Protein AF-A0A6B3CXC9-F1 (afdb_monomer_lite)

Sequence (46 aa):
AVEDGPALLRFEEKVSWLRHEHNLAYGHAKAIVHEYDLRRAARRLL

Radius of gyration: 10.5 Å; chains: 1; bounding box: 23×19×27 Å

Foldseek 3Di:
DLVVDDPDPDLVVSLVVVCVVVVDDSVVSSVVSVVVVVVVVVVVVD

Secondary structure (DSSP, 8-state):
-GGGS----SHHHHHHHHHHHTT--HHHHHHHHHHHHHHHHHHH--

pLDDT: mean 90.07, std 8.62, range [67.56, 97.94]

Structure (mmCIF, N/CA/C/O backbone):
data_AF-A0A6B3CXC9-F1
#
_entry.id   AF-A0A6B3CXC9-F1
#
loop_
_atom_site.group_PDB
_atom_site.id
_atom_site.type_symbol
_atom_site.label_atom_id
_atom_site.label_alt_id
_atom_site.label_comp_id
_atom_site.label_asym_id
_atom_site.label_entity_id
_atom_site.label_seq_id
_atom_site.pdbx_PDB_ins_code
_atom_site.Cartn_x
_atom_site.Cartn_y
_atom_site.Cartn_z
_atom_site.occupancy
_atom_site.B_iso_or_equiv
_atom_site.auth_seq_id
_atom_site.auth_comp_id
_atom_site.auth_asym_id
_atom_site.auth_atom_id
_atom_site.pdbx_PDB_model_num
ATOM 1 N N . ALA A 1 1 ? -7.126 -0.426 -6.388 1.00 68.38 1 ALA A N 1
ATOM 2 C CA . ALA A 1 1 ? -5.752 -0.957 -6.484 1.00 68.38 1 ALA A CA 1
ATOM 3 C C . ALA A 1 1 ? -5.348 -1.674 -5.196 1.00 68.38 1 ALA A C 1
ATOM 5 O O . ALA A 1 1 ? -5.462 -2.882 -5.165 1.00 68.38 1 ALA A O 1
ATOM 6 N N . VAL A 1 2 ? -4.946 -0.995 -4.106 1.00 78.44 2 VAL A N 1
ATOM 7 C CA . VAL A 1 2 ? -4.496 -1.702 -2.876 1.00 78.44 2 VAL A CA 1
ATOM 8 C C . VAL A 1 2 ? -5.628 -2.445 -2.139 1.00 78.44 2 VAL A C 1
ATOM 10 O O . VAL A 1 2 ? -5.366 -3.469 -1.521 1.00 78.44 2 VAL A O 1
ATOM 13 N N . GLU A 1 3 ? -6.881 -1.979 -2.221 1.00 78.75 3 GLU A N 1
ATOM 14 C CA . GLU A 1 3 ? -8.039 -2.669 -1.603 1.00 78.75 3 GLU A CA 1
ATOM 15 C C . GLU A 1 3 ? -8.512 -3.901 -2.384 1.00 78.75 3 GLU A C 1
ATOM 17 O O . GLU A 1 3 ? -9.198 -4.741 -1.814 1.00 78.75 3 GLU A O 1
ATOM 22 N N . ASP A 1 4 ? -8.118 -4.021 -3.654 1.00 78.31 4 ASP A N 1
ATOM 23 C CA . ASP A 1 4 ? -8.480 -5.153 -4.518 1.00 78.31 4 ASP A CA 1
ATOM 24 C C . ASP A 1 4 ? -7.511 -6.336 -4.344 1.00 78.31 4 ASP A C 1
ATOM 26 O O . ASP A 1 4 ? -7.693 -7.395 -4.941 1.00 78.31 4 ASP A O 1
ATOM 30 N N . GLY A 1 5 ? -6.458 -6.149 -3.543 1.00 74.06 5 GLY A N 1
ATOM 31 C CA . GLY A 1 5 ? -5.473 -7.175 -3.240 1.00 74.06 5 GLY A CA 1
ATOM 32 C C . GLY A 1 5 ? -5.910 -8.131 -2.130 1.00 74.06 5 GLY A C 1
ATOM 33 O O . GLY A 1 5 ? -6.901 -7.893 -1.434 1.00 74.06 5 GLY A O 1
ATOM 34 N N . PRO A 1 6 ? -5.146 -9.219 -1.913 1.00 75.00 6 PRO A N 1
ATOM 35 C CA . PRO A 1 6 ? -5.371 -10.106 -0.780 1.00 75.00 6 PRO A CA 1
ATOM 36 C C . PRO A 1 6 ? -5.347 -9.308 0.530 1.00 75.00 6 PRO A C 1
ATOM 38 O O . PRO A 1 6 ? -4.728 -8.245 0.605 1.00 75.00 6 PRO A O 1
ATOM 41 N N . ALA A 1 7 ? -6.004 -9.821 1.576 1.00 75.81 7 ALA A N 1
ATOM 42 C CA . ALA A 1 7 ? -6.058 -9.203 2.906 1.00 75.81 7 ALA A CA 1
ATOM 43 C C . ALA A 1 7 ? -4.691 -9.259 3.628 1.00 75.81 7 ALA A C 1
ATOM 45 O O . ALA A 1 7 ? -4.546 -9.829 4.707 1.00 75.81 7 ALA A O 1
ATOM 46 N N . LEU A 1 8 ? -3.670 -8.679 3.003 1.00 76.75 8 LEU A N 1
ATOM 47 C CA . LEU A 1 8 ? -2.295 -8.625 3.456 1.00 76.75 8 LEU A CA 1
ATOM 48 C C . LEU A 1 8 ? -2.213 -7.660 4.634 1.00 76.75 8 LEU A C 1
ATOM 50 O O . LEU A 1 8 ? -2.572 -6.481 4.540 1.00 76.75 8 LEU A O 1
ATOM 54 N N . LEU A 1 9 ? -1.754 -8.180 5.768 1.00 77.88 9 LEU A N 1
ATOM 55 C CA . LEU A 1 9 ? -1.681 -7.423 7.013 1.00 77.88 9 LEU A CA 1
ATOM 56 C C . LEU A 1 9 ? -0.384 -6.618 7.101 1.00 77.88 9 LEU A C 1
ATOM 58 O O . LEU A 1 9 ? -0.379 -5.537 7.690 1.00 77.88 9 LEU A O 1
ATOM 62 N N . ARG A 1 10 ? 0.709 -7.115 6.509 1.00 89.81 10 ARG A N 1
ATOM 63 C CA . ARG A 1 10 ? 2.027 -6.484 6.611 1.00 89.81 10 ARG A CA 1
ATOM 64 C C . ARG A 1 10 ? 2.287 -5.547 5.439 1.00 89.81 10 ARG A C 1
ATOM 66 O O . ARG A 1 10 ? 1.922 -5.821 4.299 1.00 89.81 10 ARG A O 1
ATOM 73 N N . PHE A 1 11 ? 2.975 -4.449 5.732 1.00 92.75 11 PHE A N 1
ATOM 74 C CA . PHE A 1 11 ? 3.332 -3.426 4.752 1.00 92.75 11 PHE A CA 1
ATOM 75 C C . PHE A 1 11 ? 4.123 -3.998 3.563 1.00 92.75 11 PHE A C 1
ATOM 77 O O . PHE A 1 11 ? 3.712 -3.837 2.417 1.00 92.75 11 PHE A O 1
ATOM 84 N N . GLU A 1 12 ? 5.212 -4.727 3.826 1.00 94.50 12 GLU A N 1
ATOM 85 C CA . GLU A 1 12 ? 6.074 -5.278 2.767 1.00 94.50 12 GLU A CA 1
ATOM 86 C C . GLU A 1 12 ? 5.353 -6.303 1.880 1.00 94.50 12 GLU A C 1
ATOM 88 O O . GLU A 1 12 ? 5.619 -6.380 0.682 1.00 94.50 12 GLU A O 1
ATOM 93 N N . GLU A 1 13 ? 4.395 -7.053 2.431 1.00 94.00 13 GLU A N 1
ATOM 94 C CA . GLU A 1 13 ? 3.589 -7.991 1.646 1.00 94.00 13 GLU A CA 1
ATOM 95 C C . GLU A 1 13 ? 2.725 -7.238 0.630 1.00 94.00 13 GLU A C 1
ATOM 97 O O . GLU A 1 13 ? 2.714 -7.600 -0.547 1.00 94.00 13 GLU A O 1
ATOM 102 N N . LYS A 1 14 ? 2.061 -6.149 1.049 1.00 94.50 14 LYS A N 1
ATOM 103 C CA . LYS A 1 14 ? 1.279 -5.288 0.144 1.00 94.50 14 LYS A CA 1
ATOM 104 C C . LYS A 1 14 ? 2.154 -4.689 -0.955 1.00 94.50 14 LYS A C 1
ATOM 106 O O . LYS A 1 14 ? 1.729 -4.639 -2.106 1.00 94.50 14 LYS A O 1
ATOM 111 N N . VAL A 1 15 ? 3.368 -4.244 -0.614 1.00 96.25 15 VAL A N 1
ATOM 112 C CA . VAL A 1 15 ? 4.321 -3.680 -1.585 1.00 96.25 15 VAL A CA 1
ATOM 113 C C . VAL A 1 15 ? 4.744 -4.736 -2.599 1.00 96.25 15 VAL A C 1
ATOM 115 O O . VAL A 1 15 ? 4.710 -4.466 -3.798 1.00 96.25 15 VAL A O 1
ATOM 118 N N . SER A 1 16 ? 5.104 -5.936 -2.134 1.00 95.25 16 SER A N 1
ATOM 119 C CA . SER A 1 16 ? 5.475 -7.053 -3.004 1.00 95.25 16 SER A CA 1
ATOM 120 C C . SER A 1 16 ? 4.329 -7.417 -3.951 1.00 95.25 16 SER A C 1
ATOM 122 O O . SER A 1 16 ? 4.523 -7.430 -5.166 1.00 95.25 16 SER A O 1
ATOM 124 N N . TRP A 1 17 ? 3.116 -7.606 -3.422 1.00 95.06 17 TRP A N 1
ATOM 125 C CA . TRP A 1 17 ? 1.937 -7.923 -4.229 1.00 95.06 17 TRP A CA 1
ATOM 126 C C . TRP A 1 17 ? 1.658 -6.852 -5.287 1.00 95.06 17 TRP A C 1
ATOM 128 O O . TRP A 1 17 ? 1.624 -7.168 -6.472 1.00 95.06 17 TRP A O 1
ATOM 138 N N . LEU A 1 18 ? 1.550 -5.580 -4.889 1.00 95.44 18 LEU A N 1
ATOM 139 C CA . LEU A 1 18 ? 1.225 -4.483 -5.805 1.00 95.44 18 LEU A CA 1
ATOM 140 C C . LEU A 1 18 ? 2.281 -4.337 -6.910 1.00 95.44 18 LEU A C 1
ATOM 142 O O . LEU A 1 18 ? 1.966 -4.036 -8.061 1.00 95.44 18 LEU A O 1
ATOM 146 N N . ARG A 1 19 ? 3.550 -4.563 -6.553 1.00 96.00 19 ARG A N 1
ATOM 147 C CA . ARG A 1 19 ? 4.665 -4.555 -7.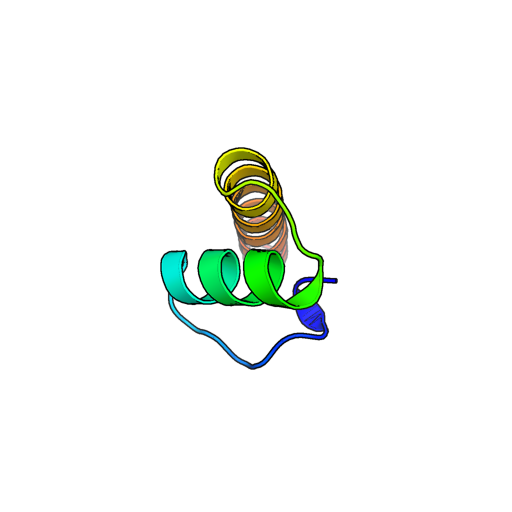493 1.00 96.00 19 ARG A CA 1
ATOM 148 C C . ARG A 1 19 ? 4.532 -5.663 -8.531 1.00 96.00 19 ARG A C 1
ATOM 150 O O . ARG A 1 19 ? 4.748 -5.394 -9.707 1.00 96.00 19 ARG A O 1
ATOM 157 N N . HIS A 1 20 ? 4.222 -6.881 -8.101 1.00 95.06 20 HIS A N 1
ATOM 158 C CA . HIS A 1 20 ? 4.083 -8.028 -8.993 1.00 95.06 20 HIS A CA 1
ATOM 159 C C . HIS A 1 20 ? 2.832 -7.925 -9.870 1.00 95.06 20 HIS A C 1
ATOM 161 O O . HIS A 1 20 ? 2.933 -8.144 -11.073 1.00 95.06 20 HIS A O 1
ATOM 167 N N . GLU A 1 21 ? 1.704 -7.509 -9.296 1.00 95.50 21 GLU A N 1
ATOM 168 C CA . GLU A 1 21 ? 0.421 -7.364 -9.994 1.00 95.50 21 GLU A CA 1
ATOM 169 C C . GLU A 1 21 ? 0.484 -6.316 -11.114 1.00 95.50 21 GLU A C 1
ATOM 171 O O . GLU A 1 21 ? -0.007 -6.529 -12.218 1.00 95.50 21 GLU A O 1
ATOM 176 N N . HIS A 1 22 ? 1.129 -5.177 -10.847 1.00 94.44 22 HIS A N 1
ATOM 177 C CA . HIS A 1 22 ? 1.167 -4.043 -11.777 1.00 94.44 22 HIS A CA 1
ATOM 178 C C . HIS A 1 22 ? 2.543 -3.804 -12.408 1.00 94.44 22 HIS A C 1
ATOM 180 O O . HIS A 1 22 ? 2.767 -2.754 -13.010 1.00 94.44 22 HIS A O 1
ATOM 186 N N . ASN A 1 23 ? 3.474 -4.751 -12.257 1.00 96.12 23 ASN A N 1
ATOM 187 C CA . ASN A 1 23 ? 4.854 -4.665 -12.745 1.00 96.12 23 ASN A CA 1
ATOM 188 C C . ASN A 1 23 ? 5.548 -3.325 -12.401 1.00 96.12 23 ASN A C 1
ATOM 190 O O . ASN A 1 23 ? 6.195 -2.694 -13.239 1.00 96.12 23 ASN A O 1
ATOM 194 N N . LEU A 1 24 ? 5.380 -2.858 -11.161 1.00 96.31 24 LEU A N 1
ATOM 195 C CA . LEU A 1 24 ? 5.912 -1.569 -10.713 1.00 96.31 24 LEU A CA 1
ATOM 196 C C . LEU A 1 24 ? 7.376 -1.676 -10.264 1.00 96.31 24 LEU A C 1
ATOM 198 O O . LEU A 1 24 ? 7.886 -2.733 -9.889 1.00 96.31 24 LEU A O 1
ATOM 202 N N . ALA A 1 25 ? 8.061 -0.535 -10.212 1.00 97.81 25 ALA A N 1
ATOM 203 C CA . ALA A 1 25 ? 9.289 -0.421 -9.433 1.00 97.81 25 ALA A CA 1
ATOM 204 C C . ALA A 1 25 ? 8.969 -0.457 -7.926 1.00 97.81 25 ALA A C 1
ATOM 206 O O . ALA A 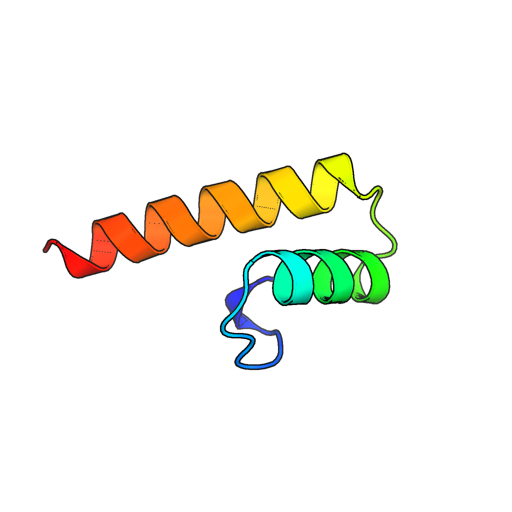1 25 ? 7.955 0.093 -7.489 1.00 97.81 25 ALA A O 1
ATOM 207 N N . TYR A 1 26 ? 9.864 -1.032 -7.112 1.00 97.19 26 TYR A N 1
ATOM 208 C CA . TYR A 1 26 ? 9.670 -1.145 -5.656 1.00 97.19 26 TYR A CA 1
ATOM 209 C C . TYR A 1 26 ? 9.370 0.209 -4.994 1.00 97.19 26 TYR A C 1
ATOM 211 O O . TYR A 1 26 ? 8.427 0.316 -4.219 1.00 97.19 26 TYR A O 1
ATOM 219 N N . GLY A 1 27 ? 10.112 1.266 -5.350 1.00 97.81 27 GLY A N 1
ATOM 220 C CA . GLY A 1 27 ? 9.899 2.603 -4.785 1.00 97.81 27 GLY A CA 1
ATOM 221 C C . GLY A 1 27 ? 8.511 3.182 -5.080 1.00 97.81 27 GLY A C 1
ATOM 222 O O . GLY A 1 27 ? 7.917 3.815 -4.211 1.00 97.81 27 GLY A O 1
ATOM 223 N N . HIS A 1 28 ? 7.961 2.907 -6.267 1.00 97.94 28 HIS A N 1
ATOM 224 C CA . HIS A 1 28 ? 6.615 3.354 -6.633 1.00 97.94 28 HIS A CA 1
ATOM 225 C C . HIS A 1 28 ? 5.552 2.575 -5.856 1.00 97.94 28 HIS A C 1
ATOM 227 O O . HIS A 1 28 ? 4.670 3.178 -5.247 1.00 97.94 28 HIS A O 1
ATOM 233 N N . ALA A 1 29 ? 5.673 1.245 -5.807 1.00 97.38 29 ALA A N 1
ATOM 234 C CA . ALA A 1 29 ? 4.762 0.406 -5.032 1.00 97.38 29 ALA A CA 1
ATOM 235 C C . ALA A 1 29 ? 4.776 0.784 -3.538 1.00 97.38 29 ALA A C 1
ATOM 237 O O . ALA A 1 29 ? 3.720 0.927 -2.922 1.00 97.38 29 ALA A O 1
ATOM 238 N N . LYS A 1 30 ? 5.962 1.040 -2.973 1.00 97.44 30 LYS A N 1
ATOM 239 C CA . LYS A 1 30 ? 6.141 1.483 -1.585 1.00 97.44 30 LYS A CA 1
ATOM 240 C C . LYS A 1 30 ? 5.419 2.798 -1.290 1.00 97.44 30 LYS A C 1
ATOM 242 O O . LYS A 1 30 ? 4.724 2.885 -0.280 1.00 97.44 30 LYS A O 1
ATOM 247 N N . ALA A 1 31 ? 5.556 3.802 -2.159 1.00 97.81 31 ALA A N 1
ATOM 248 C CA . ALA A 1 31 ? 4.895 5.095 -1.985 1.00 97.81 31 ALA A CA 1
ATOM 249 C C . ALA A 1 31 ? 3.362 4.961 -1.996 1.00 97.81 31 ALA A C 1
ATOM 251 O O . ALA A 1 31 ? 2.686 5.529 -1.139 1.00 97.81 31 ALA A O 1
ATOM 252 N N . ILE A 1 32 ? 2.821 4.150 -2.912 1.00 96.00 32 ILE A N 1
ATOM 253 C CA . ILE A 1 32 ? 1.375 3.912 -3.025 1.00 96.00 32 ILE A CA 1
ATOM 254 C C . ILE A 1 32 ? 0.824 3.225 -1.768 1.00 96.00 32 ILE A C 1
ATOM 256 O O . ILE A 1 32 ? -0.183 3.671 -1.219 1.00 96.00 32 ILE A O 1
ATOM 260 N N . VAL A 1 33 ? 1.476 2.157 -1.294 1.00 95.50 33 VAL A N 1
ATOM 261 C CA . VAL A 1 33 ? 1.034 1.429 -0.091 1.00 95.50 33 VAL A CA 1
ATOM 262 C C . VAL A 1 33 ? 1.132 2.310 1.157 1.00 95.50 33 VAL A C 1
ATOM 264 O O . VAL A 1 33 ? 0.232 2.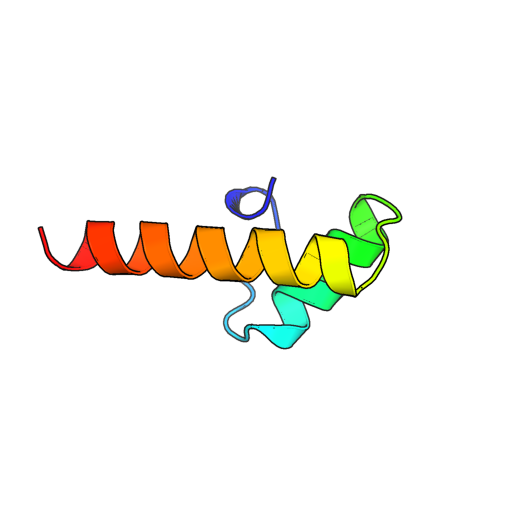277 1.992 1.00 95.50 33 VAL A O 1
ATOM 267 N N . HIS A 1 34 ? 2.183 3.125 1.277 1.00 95.81 34 HIS A N 1
ATOM 268 C CA . HIS A 1 34 ? 2.354 4.032 2.414 1.00 95.81 34 HIS A CA 1
ATOM 269 C C . HIS A 1 34 ? 1.224 5.059 2.499 1.00 95.81 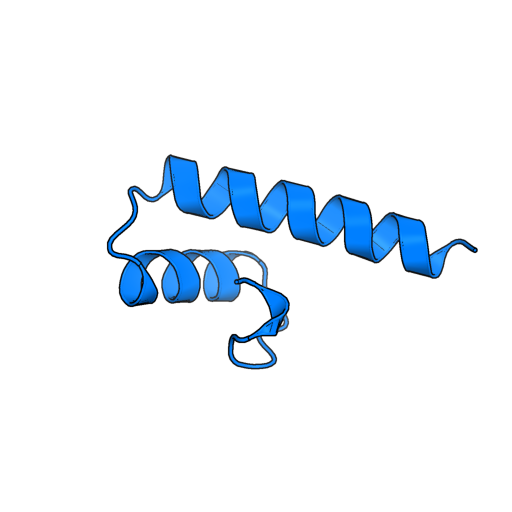34 HIS A C 1
ATOM 271 O O . HIS A 1 34 ? 0.571 5.180 3.533 1.00 95.81 34 HIS A O 1
ATOM 277 N N . GLU A 1 35 ? 0.938 5.733 1.388 1.00 96.19 35 GLU A N 1
ATOM 278 C CA . GLU A 1 35 ? -0.160 6.692 1.300 1.00 96.19 35 GLU A CA 1
ATOM 279 C C . GLU A 1 35 ? -1.523 6.024 1.569 1.00 96.19 35 GLU A C 1
ATOM 281 O O . GLU A 1 35 ? -2.386 6.585 2.249 1.00 96.19 35 GLU A O 1
ATOM 286 N N . TYR A 1 36 ? -1.725 4.800 1.072 1.00 93.00 36 TYR A 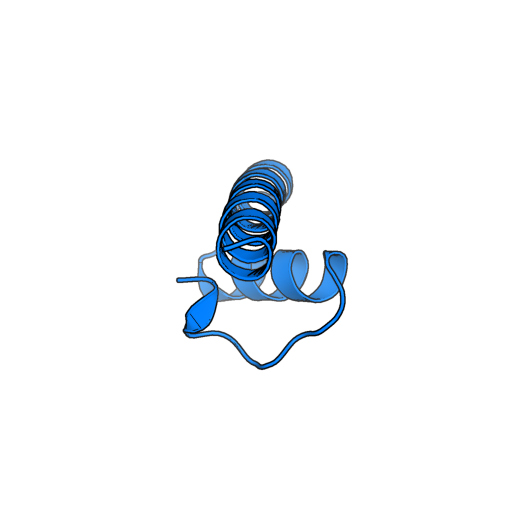N 1
ATOM 287 C CA . TYR A 1 36 ? -2.926 4.018 1.356 1.00 93.00 36 TYR A CA 1
ATOM 288 C C . TYR A 1 36 ? -3.095 3.734 2.857 1.00 93.00 36 TYR A C 1
ATOM 290 O O . TYR A 1 36 ? -4.181 3.961 3.400 1.00 93.00 36 TYR A O 1
ATOM 298 N N . ASP A 1 37 ? -2.039 3.277 3.534 1.00 92.44 37 ASP A N 1
ATOM 299 C CA . ASP A 1 37 ? -2.080 2.969 4.964 1.00 92.44 37 ASP A CA 1
ATOM 300 C C . ASP A 1 37 ? -2.315 4.234 5.807 1.00 92.44 37 ASP A C 1
ATOM 302 O O . ASP A 1 37 ? -3.114 4.188 6.744 1.00 92.44 37 ASP A O 1
ATOM 306 N N . LEU A 1 38 ? -1.735 5.383 5.427 1.00 93.44 38 LEU A N 1
ATOM 307 C CA . LEU A 1 38 ? -2.020 6.682 6.053 1.00 93.44 38 LEU A CA 1
ATOM 308 C C . LEU A 1 38 ? -3.503 7.060 5.937 1.00 93.44 38 LEU A C 1
ATOM 310 O O . LEU A 1 38 ? -4.155 7.356 6.941 1.00 93.44 38 LEU A O 1
ATOM 314 N N . ARG A 1 39 ? -4.076 6.991 4.727 1.00 93.19 39 ARG A N 1
ATOM 315 C CA . ARG A 1 39 ? -5.502 7.292 4.501 1.00 93.19 39 ARG A CA 1
ATOM 316 C C . ARG A 1 39 ? -6.413 6.326 5.248 1.00 93.19 39 ARG A C 1
ATOM 318 O O . ARG A 1 39 ? -7.459 6.731 5.750 1.00 93.19 39 ARG A O 1
ATOM 325 N N . ARG A 1 40 ? -6.042 5.045 5.324 1.00 89.94 40 ARG A N 1
ATOM 326 C CA . ARG A 1 40 ? -6.798 4.031 6.068 1.00 89.94 40 ARG A CA 1
ATOM 327 C C . ARG A 1 40 ? -6.742 4.274 7.575 1.00 89.94 40 ARG A C 1
ATOM 329 O O . ARG A 1 40 ? -7.766 4.120 8.233 1.00 89.94 40 ARG A O 1
ATOM 336 N N . ALA A 1 41 ? -5.583 4.655 8.111 1.00 90.38 41 ALA A N 1
ATOM 337 C CA . ALA A 1 41 ? -5.432 5.017 9.516 1.00 90.38 41 ALA A CA 1
ATOM 338 C C . ALA A 1 41 ? -6.267 6.257 9.862 1.00 90.38 41 ALA A C 1
ATOM 340 O O . ALA A 1 41 ? -7.009 6.223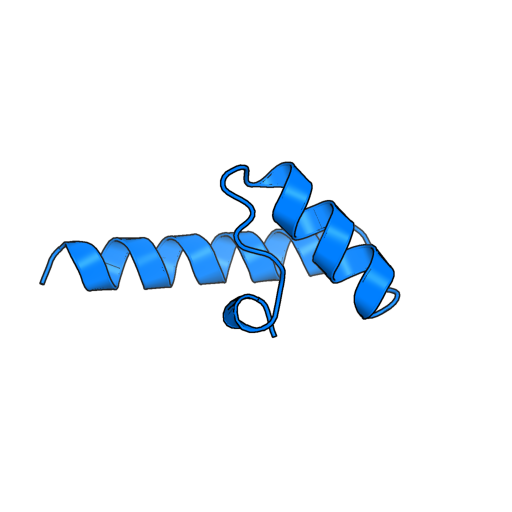 10.837 1.00 90.38 41 ALA A O 1
ATOM 341 N N . ALA A 1 42 ? -6.241 7.294 9.018 1.00 93.12 42 ALA A N 1
ATOM 342 C CA . ALA A 1 42 ? -7.056 8.495 9.203 1.00 93.12 42 ALA A CA 1
ATOM 343 C C . ALA A 1 42 ? -8.564 8.183 9.256 1.00 93.12 42 ALA A C 1
ATOM 345 O O . ALA A 1 42 ? -9.264 8.707 10.115 1.00 93.12 42 ALA A O 1
ATOM 346 N N . ARG A 1 43 ? -9.058 7.263 8.408 1.00 90.75 43 ARG A N 1
ATOM 347 C CA . ARG A 1 43 ? -10.463 6.808 8.444 1.00 90.75 43 ARG A CA 1
ATOM 348 C C . ARG A 1 43 ? -10.851 6.055 9.720 1.00 90.75 43 ARG A C 1
ATOM 350 O O . ARG A 1 43 ? -12.034 5.974 10.006 1.00 90.75 43 ARG A O 1
ATOM 357 N N . ARG A 1 44 ? -9.899 5.464 10.451 1.00 86.06 44 ARG A N 1
ATOM 358 C CA . ARG A 1 44 ? -10.171 4.754 11.718 1.00 86.06 44 ARG A CA 1
ATOM 359 C C . ARG A 1 44 ? -10.260 5.683 12.929 1.00 86.06 44 ARG A C 1
ATOM 361 O O . ARG A 1 44 ? -10.659 5.222 13.991 1.00 86.06 44 ARG A O 1
ATOM 368 N N . LEU A 1 45 ? -9.813 6.930 12.793 1.00 82.00 45 LEU A N 1
ATOM 369 C CA . LEU A 1 45 ? -9.808 7.923 13.871 1.00 82.00 45 LEU A CA 1
ATOM 370 C C . LEU A 1 45 ? -11.058 8.821 13.864 1.00 82.00 45 LEU A C 1
ATOM 372 O O . LEU A 1 45 ? -11.158 9.706 14.710 1.00 82.00 45 LEU A O 1
ATOM 376 N N . LEU A 1 46 ? -11.971 8.606 12.912 1.00 67.56 46 LEU A N 1
ATOM 377 C CA . LEU A 1 46 ? -13.280 9.255 12.795 1.00 67.56 46 LEU A CA 1
ATOM 378 C C . LEU A 1 46 ? -14.371 8.294 13.272 1.00 67.56 46 LEU A C 1
ATOM 380 O O . LEU A 1 46 ? -15.334 8.789 13.893 1.00 67.56 46 LEU A O 1
#